Protein AF-A0A9D9QLR4-F1 (afdb_monomer_lite)

Structure (mmCIF, N/CA/C/O backbone):
data_AF-A0A9D9QLR4-F1
#
_entry.id   AF-A0A9D9QLR4-F1
#
loop_
_atom_site.group_PDB
_atom_site.id
_atom_site.type_symbol
_atom_site.label_atom_id
_atom_site.label_alt_id
_atom_site.label_comp_id
_atom_site.label_asym_id
_atom_site.label_entity_id
_atom_site.label_seq_id
_atom_site.pdbx_PDB_ins_code
_atom_site.Cartn_x
_atom_site.Cartn_y
_atom_site.Cartn_z
_atom_site.occupancy
_atom_site.B_iso_or_equiv
_atom_site.auth_seq_id
_atom_site.auth_comp_id
_atom_site.auth_asym_id
_atom_site.auth_atom_id
_atom_site.pdbx_PDB_model_num
ATOM 1 N N . MET A 1 1 ? 17.447 -6.557 -0.833 1.00 45.53 1 MET A N 1
ATOM 2 C CA . MET A 1 1 ? 16.245 -5.706 -1.005 1.00 45.53 1 MET A CA 1
ATOM 3 C C . MET A 1 1 ? 15.942 -5.639 -2.498 1.00 45.53 1 MET A C 1
ATOM 5 O O . MET A 1 1 ? 16.780 -5.144 -3.231 1.00 45.53 1 MET A O 1
ATOM 9 N N . ARG A 1 2 ? 14.856 -6.257 -2.985 1.00 52.72 2 ARG A N 1
ATOM 10 C CA . ARG A 1 2 ? 14.713 -6.613 -4.416 1.00 52.72 2 ARG A CA 1
ATOM 11 C C . ARG A 1 2 ? 13.775 -5.691 -5.213 1.00 52.72 2 ARG A C 1
ATOM 13 O O . ARG A 1 2 ? 13.171 -6.140 -6.169 1.00 52.72 2 ARG A O 1
ATOM 20 N N . ILE A 1 3 ? 13.709 -4.405 -4.857 1.00 51.84 3 ILE A N 1
ATOM 21 C CA . ILE A 1 3 ? 12.888 -3.400 -5.566 1.00 51.84 3 ILE A CA 1
ATOM 22 C C . ILE A 1 3 ? 13.295 -3.272 -7.047 1.00 51.84 3 ILE A C 1
ATOM 24 O O . ILE A 1 3 ? 12.456 -3.007 -7.897 1.00 51.84 3 ILE A O 1
ATOM 28 N N . ALA A 1 4 ? 14.562 -3.542 -7.377 1.00 48.38 4 ALA A N 1
ATOM 29 C CA . ALA A 1 4 ? 15.046 -3.562 -8.759 1.00 48.38 4 ALA A CA 1
ATOM 30 C C . ALA A 1 4 ? 14.394 -4.650 -9.637 1.00 48.38 4 ALA A C 1
ATOM 32 O O . ALA A 1 4 ? 14.339 -4.485 -10.848 1.00 48.38 4 ALA A O 1
ATOM 33 N N . ALA A 1 5 ? 13.895 -5.745 -9.049 1.00 55.72 5 ALA A N 1
ATOM 34 C CA . ALA A 1 5 ? 13.148 -6.761 -9.794 1.00 55.72 5 ALA A CA 1
ATOM 35 C C . ALA A 1 5 ? 11.708 -6.312 -10.095 1.00 55.72 5 ALA A C 1
ATOM 37 O O . ALA A 1 5 ? 11.110 -6.779 -11.057 1.00 55.72 5 ALA A O 1
ATOM 38 N N . ASP A 1 6 ? 11.173 -5.393 -9.287 1.00 55.38 6 ASP A N 1
ATOM 39 C CA . ASP A 1 6 ? 9.780 -4.956 -9.362 1.00 55.38 6 ASP A CA 1
ATOM 40 C C . ASP A 1 6 ? 9.597 -3.743 -10.308 1.00 55.38 6 ASP A C 1
ATOM 42 O O . ASP A 1 6 ? 8.469 -3.424 -10.675 1.00 55.38 6 ASP A O 1
ATOM 46 N N . PHE A 1 7 ? 10.687 -3.077 -10.729 1.00 55.59 7 PHE A N 1
ATOM 47 C CA . PHE A 1 7 ? 10.669 -1.894 -11.609 1.00 55.59 7 PHE A CA 1
ATOM 48 C C . PHE A 1 7 ? 11.841 -1.867 -12.608 1.00 55.59 7 PHE A C 1
ATOM 50 O O . PHE A 1 7 ? 12.831 -1.168 -12.375 1.00 55.59 7 PHE A O 1
ATOM 57 N N . PRO A 1 8 ? 11.752 -2.601 -13.731 1.00 51.75 8 PRO A N 1
ATOM 58 C CA . PRO A 1 8 ? 12.866 -2.711 -14.671 1.00 51.75 8 PRO A CA 1
ATOM 59 C C . PRO A 1 8 ? 13.179 -1.417 -15.456 1.00 51.75 8 PRO A C 1
ATOM 61 O O . PRO A 1 8 ? 14.349 -1.172 -15.725 1.00 51.75 8 PRO A O 1
ATOM 64 N N . HIS A 1 9 ? 12.207 -0.536 -15.748 1.00 46.38 9 HIS A N 1
ATOM 65 C CA . HIS A 1 9 ? 12.406 0.811 -16.343 1.00 46.38 9 HIS A CA 1
ATOM 66 C C . HIS A 1 9 ? 11.219 1.726 -15.946 1.00 46.38 9 HIS A C 1
ATOM 68 O O . HIS A 1 9 ? 10.106 1.198 -15.954 1.00 46.38 9 HIS A O 1
ATOM 74 N N . PRO A 1 10 ? 11.343 3.038 -15.596 1.00 51.31 10 PRO A N 1
ATOM 75 C CA . PRO A 1 10 ? 12.392 4.050 -15.829 1.00 51.31 10 PRO A CA 1
ATOM 76 C C . PRO A 1 10 ? 13.138 4.471 -14.538 1.00 51.31 10 PRO A C 1
ATOM 78 O O . PRO A 1 10 ? 12.863 3.913 -13.484 1.00 51.31 10 PRO A O 1
ATOM 81 N N . SER A 1 11 ? 14.095 5.421 -14.635 1.00 55.03 11 SER A N 1
ATOM 82 C CA . SER A 1 11 ? 15.049 5.850 -13.578 1.00 55.03 11 SER A CA 1
ATOM 83 C C . SER A 1 11 ? 14.613 5.456 -12.154 1.00 55.03 11 SER A C 1
ATOM 85 O O . SER A 1 11 ? 13.708 6.083 -11.603 1.00 55.03 11 SER A O 1
ATOM 87 N N . PRO A 1 12 ? 15.228 4.422 -11.549 1.00 62.62 12 PRO A N 1
ATOM 88 C CA . PRO A 1 12 ? 14.799 3.879 -10.262 1.00 62.62 12 PRO A CA 1
ATOM 89 C C . PRO A 1 12 ? 14.821 4.909 -9.130 1.00 62.62 12 PRO A C 1
ATOM 91 O O . PRO A 1 12 ? 14.114 4.753 -8.141 1.00 62.62 12 PRO A O 1
ATOM 94 N N . ALA A 1 13 ? 15.626 5.966 -9.249 1.00 69.69 13 ALA A N 1
ATOM 95 C CA . ALA A 1 13 ? 15.952 6.838 -8.128 1.00 69.69 13 ALA A CA 1
ATOM 96 C C . ALA A 1 13 ? 14.753 7.635 -7.565 1.00 69.69 13 ALA A C 1
ATOM 98 O O . ALA A 1 13 ? 14.540 7.559 -6.355 1.00 69.69 13 ALA A O 1
ATOM 99 N N . PRO A 1 14 ? 13.921 8.344 -8.360 1.00 78.38 14 PRO A N 1
ATOM 100 C CA . PRO A 1 14 ? 12.785 9.093 -7.812 1.00 78.38 14 PRO A CA 1
ATOM 101 C C . PRO A 1 14 ? 11.704 8.189 -7.212 1.00 78.38 14 PRO A C 1
ATOM 103 O O . PRO A 1 14 ? 11.102 8.525 -6.195 1.00 78.38 14 PRO A O 1
ATOM 106 N N . LEU A 1 15 ? 11.474 7.022 -7.816 1.00 77.44 15 LEU A N 1
ATOM 107 C CA . LEU A 1 15 ? 10.511 6.047 -7.315 1.00 77.44 15 LEU A CA 1
ATOM 108 C C . LEU A 1 15 ? 10.999 5.388 -6.020 1.00 77.44 15 LEU A C 1
ATOM 110 O O . LEU A 1 15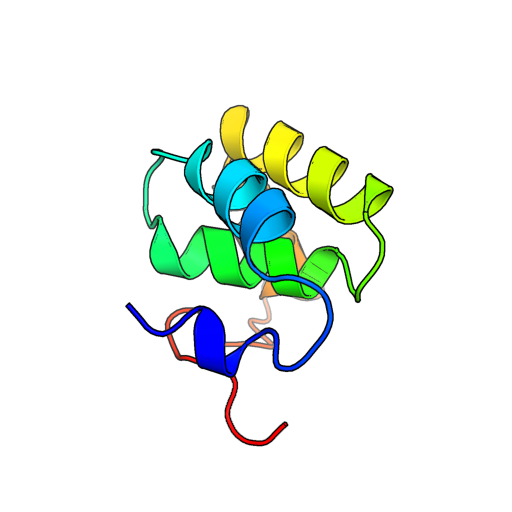 ? 10.240 5.276 -5.060 1.00 77.44 15 LEU A O 1
ATOM 114 N N . LEU A 1 16 ? 12.278 5.007 -5.968 1.00 78.75 16 LEU A N 1
ATOM 115 C CA . LEU A 1 16 ? 12.915 4.501 -4.755 1.00 78.75 16 LEU A CA 1
ATOM 116 C C . LEU A 1 16 ? 12.868 5.536 -3.634 1.00 78.75 16 LEU A C 1
ATOM 118 O O . LEU A 1 16 ? 12.575 5.168 -2.502 1.00 78.75 16 LEU A O 1
ATOM 122 N N . ALA A 1 17 ? 13.099 6.814 -3.942 1.00 84.75 17 ALA A N 1
ATOM 123 C CA . ALA A 1 17 ? 13.009 7.892 -2.965 1.00 84.75 17 ALA A CA 1
ATOM 124 C C . ALA A 1 17 ? 11.585 8.060 -2.413 1.00 84.75 17 ALA A C 1
ATOM 126 O O . ALA A 1 17 ? 11.429 8.292 -1.220 1.00 84.75 17 ALA A O 1
ATOM 127 N N . LEU A 1 18 ? 10.547 7.905 -3.244 1.00 85.31 18 LEU A N 1
ATOM 128 C CA . LEU A 1 18 ? 9.146 7.931 -2.802 1.00 85.31 18 LEU A CA 1
ATOM 129 C C . LEU A 1 18 ? 8.808 6.731 -1.909 1.00 85.31 18 LEU A C 1
ATOM 131 O O . LEU A 1 18 ? 8.281 6.905 -0.813 1.00 85.31 18 LEU A O 1
ATOM 135 N N . LEU A 1 19 ? 9.159 5.520 -2.345 1.00 87.00 19 LEU A N 1
ATOM 136 C CA . LEU A 1 19 ? 8.935 4.291 -1.579 1.00 87.00 19 LEU A CA 1
ATOM 137 C C . LEU A 1 19 ? 9.745 4.269 -0.272 1.00 87.00 19 LEU A C 1
ATOM 139 O O . LEU A 1 19 ? 9.301 3.708 0.727 1.00 87.00 19 LEU A O 1
ATOM 143 N N . ALA A 1 20 ? 10.920 4.904 -0.246 1.00 88.62 20 ALA A N 1
ATOM 144 C CA . ALA A 1 20 ? 11.739 5.017 0.955 1.00 88.62 20 ALA A CA 1
ATOM 145 C C . ALA A 1 20 ? 11.037 5.784 2.082 1.00 88.62 20 ALA A C 1
ATOM 147 O O . ALA A 1 20 ? 11.327 5.509 3.239 1.00 88.62 20 ALA A O 1
ATOM 148 N N . GLN A 1 21 ? 10.074 6.658 1.768 1.00 88.94 21 GLN A N 1
ATOM 149 C CA . GLN A 1 21 ? 9.358 7.450 2.771 1.00 88.94 21 GLN A CA 1
ATOM 150 C C . GLN A 1 21 ? 8.323 6.660 3.584 1.00 88.94 21 GLN A C 1
ATOM 152 O O . GLN A 1 21 ? 7.627 7.248 4.418 1.00 88.94 21 GLN A O 1
ATOM 157 N N . TYR A 1 22 ? 8.139 5.371 3.295 1.00 92.12 22 TYR A N 1
ATOM 158 C CA . TYR A 1 22 ? 7.323 4.491 4.114 1.00 92.12 22 TYR A CA 1
ATOM 159 C C . TYR A 1 22 ? 8.219 3.682 5.059 1.00 92.12 22 TYR A C 1
ATOM 161 O O . TYR A 1 22 ? 8.967 2.796 4.634 1.00 92.12 22 TYR A O 1
ATOM 169 N N . GLU A 1 23 ? 8.119 3.986 6.351 1.00 93.38 23 GLU A N 1
ATOM 170 C CA . GLU A 1 23 ? 8.865 3.337 7.443 1.00 93.38 23 GLU A CA 1
ATOM 171 C C . GLU A 1 23 ? 7.937 2.582 8.413 1.00 93.38 23 GLU A C 1
ATOM 173 O O . GLU A 1 23 ? 8.333 2.219 9.516 1.00 93.38 23 GLU A O 1
ATOM 178 N N . GLY A 1 24 ? 6.687 2.342 8.003 1.00 93.06 24 GLY A N 1
ATOM 179 C CA . GLY A 1 24 ? 5.675 1.688 8.830 1.00 93.06 24 GLY A CA 1
ATOM 180 C C . GLY A 1 24 ? 5.813 0.159 8.935 1.00 93.06 24 GLY A C 1
ATOM 181 O O . GLY A 1 24 ? 6.740 -0.442 8.374 1.00 93.06 24 GLY A O 1
ATOM 182 N N . PRO A 1 25 ? 4.877 -0.490 9.655 1.00 95.75 25 PRO A N 1
ATOM 183 C CA . PRO A 1 25 ? 4.846 -1.939 9.839 1.00 95.75 25 PRO A CA 1
ATOM 184 C C . PRO A 1 25 ? 4.795 -2.710 8.520 1.00 95.75 25 PRO A C 1
ATOM 186 O O . PRO A 1 25 ? 4.367 -2.200 7.489 1.00 95.75 25 PRO A O 1
ATOM 189 N N . GLU A 1 26 ? 5.241 -3.969 8.554 1.00 95.25 26 GLU A N 1
ATOM 190 C CA . GLU A 1 26 ? 5.207 -4.872 7.394 1.00 95.25 26 GLU A CA 1
ATOM 191 C C . GLU A 1 26 ? 5.801 -4.256 6.113 1.00 95.25 26 GLU A C 1
ATOM 193 O O . GLU A 1 26 ? 5.381 -4.573 4.998 1.00 95.25 26 GLU A O 1
ATOM 198 N N . ARG A 1 27 ? 6.809 -3.384 6.274 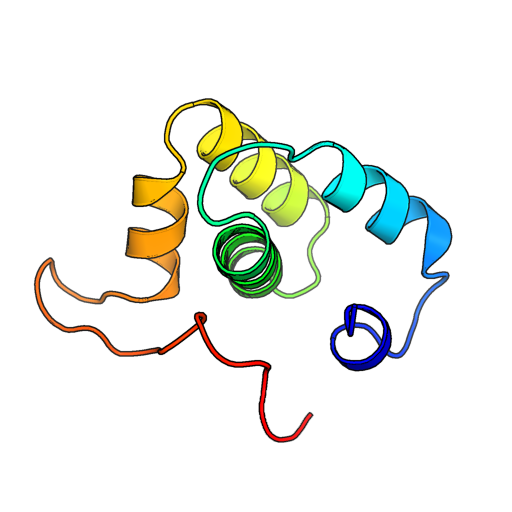1.00 93.19 27 ARG A N 1
ATOM 199 C CA . ARG A 1 27 ? 7.336 -2.485 5.241 1.00 93.19 27 ARG A CA 1
ATOM 200 C C . ARG A 1 27 ? 7.424 -3.107 3.853 1.00 93.19 27 ARG A C 1
ATOM 202 O O . ARG A 1 27 ? 6.904 -2.552 2.898 1.00 93.19 27 ARG A O 1
ATOM 209 N N . LEU A 1 28 ? 8.054 -4.273 3.720 1.00 92.56 28 LEU A N 1
ATOM 210 C CA . LEU A 1 28 ? 8.219 -4.921 2.414 1.00 92.56 28 LEU A CA 1
ATOM 211 C C . LEU A 1 28 ? 6.891 -5.370 1.781 1.00 92.56 28 LEU A C 1
ATOM 213 O O . LEU A 1 28 ? 6.724 -5.221 0.572 1.00 92.56 28 LEU A O 1
ATOM 217 N N . ARG A 1 29 ? 5.956 -5.902 2.575 1.00 95.25 29 ARG A N 1
ATOM 218 C CA . ARG A 1 29 ? 4.620 -6.299 2.109 1.00 95.25 29 ARG A CA 1
ATOM 219 C C . ARG A 1 29 ? 3.823 -5.067 1.698 1.00 95.25 29 ARG A C 1
ATOM 221 O O . ARG A 1 29 ? 3.266 -5.046 0.605 1.00 95.25 29 ARG A O 1
ATOM 228 N N . VAL A 1 30 ? 3.831 -4.023 2.526 1.00 96.56 30 VAL A N 1
ATOM 229 C CA . VAL A 1 30 ? 3.105 -2.776 2.251 1.00 96.56 30 VAL A CA 1
ATOM 230 C C . VAL A 1 30 ? 3.650 -2.085 1.007 1.00 96.56 30 VAL A C 1
ATOM 232 O O . VAL A 1 30 ? 2.870 -1.708 0.140 1.00 96.56 30 VAL A O 1
ATOM 235 N N . LEU A 1 31 ? 4.975 -1.997 0.847 1.00 94.81 31 LEU A N 1
ATOM 236 C CA . LEU A 1 31 ? 5.574 -1.448 -0.370 1.00 94.81 31 LEU A CA 1
ATOM 237 C C . LEU A 1 31 ? 5.105 -2.209 -1.615 1.00 94.81 31 LEU A C 1
ATOM 239 O O . LEU A 1 31 ? 4.720 -1.581 -2.593 1.00 94.81 31 LEU A O 1
ATOM 243 N N . ARG A 1 32 ? 5.035 -3.544 -1.581 1.00 94.44 32 ARG A N 1
ATOM 244 C CA . ARG A 1 32 ? 4.475 -4.323 -2.701 1.00 94.44 32 ARG A CA 1
ATOM 245 C C . ARG A 1 32 ? 2.991 -4.053 -2.933 1.00 94.44 32 ARG A C 1
ATOM 247 O O . ARG A 1 32 ? 2.574 -4.009 -4.086 1.00 94.44 32 ARG A O 1
ATOM 254 N N . CYS A 1 33 ? 2.208 -3.838 -1.877 1.00 95.94 33 CYS A N 1
ATOM 255 C CA . CYS A 1 33 ? 0.802 -3.443 -1.996 1.00 95.94 33 CYS A CA 1
ATOM 256 C C . CYS A 1 33 ? 0.664 -2.075 -2.679 1.00 95.94 33 CYS A C 1
ATOM 258 O O . CYS A 1 33 ? -0.097 -1.949 -3.633 1.00 95.94 33 CYS A O 1
ATOM 260 N N . ILE A 1 34 ? 1.465 -1.086 -2.271 1.00 95.38 34 ILE A N 1
ATOM 261 C CA . ILE A 1 34 ? 1.520 0.250 -2.889 1.00 95.38 34 ILE A CA 1
ATOM 262 C C . ILE A 1 34 ? 1.866 0.135 -4.379 1.00 95.38 34 ILE A C 1
ATOM 264 O O . ILE A 1 34 ? 1.171 0.693 -5.226 1.00 95.38 34 ILE A O 1
ATOM 268 N N . ILE A 1 35 ? 2.901 -0.641 -4.712 1.00 92.75 35 ILE A N 1
ATOM 269 C CA . ILE A 1 35 ? 3.328 -0.887 -6.097 1.00 92.75 35 ILE A CA 1
ATOM 270 C C . ILE A 1 35 ? 2.198 -1.531 -6.912 1.00 92.75 35 ILE A C 1
ATOM 272 O O . ILE A 1 35 ? 1.903 -1.097 -8.028 1.00 92.75 35 ILE A O 1
ATOM 276 N N . HIS A 1 36 ? 1.538 -2.540 -6.341 1.00 93.44 36 HIS A N 1
ATOM 277 C CA . HIS A 1 36 ? 0.439 -3.250 -6.985 1.00 93.44 36 HIS A CA 1
ATOM 278 C C . HIS A 1 36 ? -0.758 -2.331 -7.272 1.00 93.44 36 HIS A C 1
ATOM 280 O O . HIS A 1 36 ? -1.293 -2.345 -8.382 1.00 93.44 36 HIS A O 1
ATOM 286 N N .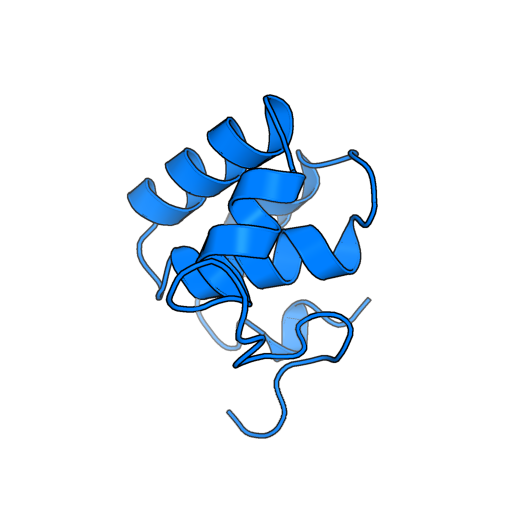 LEU A 1 37 ? -1.162 -1.514 -6.297 1.00 94.25 37 LEU A N 1
ATOM 287 C CA . LEU A 1 37 ? -2.283 -0.578 -6.423 1.00 94.25 37 LEU A CA 1
ATOM 288 C C . LEU A 1 37 ? -1.980 0.561 -7.403 1.00 94.25 37 LEU A C 1
ATOM 290 O O . LEU A 1 37 ? -2.866 0.994 -8.144 1.00 94.25 37 LEU A O 1
ATOM 294 N N . ALA A 1 38 ? -0.721 1.004 -7.458 1.00 92.88 38 ALA A N 1
ATOM 295 C CA . ALA A 1 38 ? -0.289 2.072 -8.347 1.00 92.88 38 ALA A CA 1
ATOM 296 C C . ALA A 1 38 ? -0.454 1.719 -9.832 1.00 92.88 38 ALA A C 1
ATOM 298 O O . ALA A 1 38 ? -0.784 2.595 -10.628 1.00 92.88 38 ALA A O 1
ATOM 299 N N . LYS A 1 39 ? -0.248 0.451 -10.227 1.00 88.56 39 LYS A N 1
ATOM 300 C CA . LYS A 1 39 ? -0.328 -0.011 -11.632 1.00 88.56 39 LYS A CA 1
ATOM 301 C C . LYS A 1 39 ? 0.451 0.894 -12.609 1.00 88.56 39 LYS A C 1
ATOM 303 O O . LYS A 1 39 ? -0.045 1.239 -13.677 1.00 88.56 39 LYS A O 1
ATOM 308 N N . GLY A 1 40 ? 1.646 1.336 -12.205 1.00 84.31 40 GLY A N 1
ATOM 309 C CA . GLY A 1 40 ? 2.499 2.243 -12.987 1.00 84.31 40 GLY A CA 1
ATOM 310 C C . GLY A 1 40 ? 2.059 3.716 -13.009 1.00 84.31 40 GLY A C 1
ATOM 311 O O . GLY A 1 40 ? 2.727 4.535 -13.633 1.00 84.31 40 GLY A O 1
ATOM 312 N N . ASN A 1 41 ? 0.975 4.086 -12.322 1.00 87.62 41 ASN A N 1
ATOM 313 C CA . ASN A 1 41 ? 0.502 5.463 -12.213 1.00 87.62 41 ASN A CA 1
ATOM 314 C C . ASN A 1 41 ? 1.053 6.139 -10.941 1.00 87.62 41 ASN A C 1
ATOM 316 O O . ASN A 1 41 ? 0.911 5.627 -9.829 1.00 87.62 41 ASN A O 1
ATOM 320 N N . ARG A 1 42 ? 1.675 7.312 -11.113 1.00 87.94 42 ARG A N 1
ATOM 321 C CA . ARG A 1 42 ? 2.321 8.065 -10.028 1.00 87.94 42 ARG A CA 1
ATOM 322 C C . ARG A 1 42 ? 1.338 8.633 -9.004 1.00 87.94 42 ARG A C 1
ATOM 324 O O . ARG A 1 42 ? 1.668 8.648 -7.826 1.00 87.94 42 ARG A O 1
ATOM 331 N N . GLU A 1 43 ? 0.174 9.109 -9.424 1.00 91.75 43 GLU A N 1
ATOM 332 C CA . GLU A 1 43 ? -0.832 9.664 -8.507 1.00 91.75 43 GLU A CA 1
ATOM 333 C C . GLU A 1 43 ? -1.365 8.560 -7.598 1.00 91.75 43 GLU A C 1
ATOM 335 O O . GLU A 1 43 ? -1.295 8.677 -6.381 1.00 91.75 43 GLU A O 1
ATOM 340 N N . ARG A 1 44 ? -1.712 7.406 -8.177 1.00 93.69 44 ARG A N 1
ATOM 341 C CA . ARG A 1 44 ? -2.131 6.224 -7.411 1.00 93.69 44 ARG A CA 1
ATOM 342 C C . ARG A 1 44 ? -1.058 5.717 -6.451 1.00 93.69 44 ARG A C 1
ATOM 344 O O . ARG A 1 44 ? -1.384 5.207 -5.383 1.00 93.69 44 ARG A O 1
ATOM 351 N N . LEU A 1 45 ? 0.218 5.840 -6.822 1.00 93.12 45 LEU A N 1
ATOM 352 C CA . LEU A 1 45 ? 1.332 5.533 -5.925 1.00 93.12 45 LEU A CA 1
ATOM 353 C C . LEU A 1 45 ? 1.328 6.461 -4.702 1.00 93.12 45 LEU A C 1
ATOM 355 O O . LEU A 1 45 ? 1.495 5.986 -3.581 1.00 93.12 45 LEU A O 1
ATOM 359 N N . LEU A 1 46 ? 1.153 7.768 -4.919 1.00 94.44 46 LEU A N 1
ATOM 360 C CA . LEU A 1 46 ? 1.109 8.764 -3.848 1.00 94.44 46 LEU A CA 1
ATOM 361 C C . LEU A 1 46 ? -0.113 8.561 -2.948 1.00 94.44 46 LEU A C 1
ATOM 363 O O . LEU A 1 46 ? 0.043 8.585 -1.729 1.00 94.44 46 LEU A O 1
ATOM 367 N N . ASP A 1 47 ? -1.278 8.279 -3.531 1.00 96.62 47 ASP A N 1
ATOM 368 C CA . ASP A 1 47 ? -2.509 7.989 -2.792 1.00 96.62 47 ASP A CA 1
ATOM 369 C C . ASP A 1 47 ? -2.340 6.749 -1.911 1.00 96.62 47 ASP A C 1
ATOM 371 O O . ASP A 1 47 ? -2.580 6.798 -0.706 1.00 96.62 47 ASP A O 1
ATOM 375 N N . ALA A 1 48 ? -1.832 5.650 -2.477 1.00 96.81 48 ALA A N 1
ATOM 376 C CA . ALA A 1 48 ? -1.580 4.427 -1.721 1.00 96.81 48 ALA A CA 1
ATOM 377 C C . ALA A 1 48 ? -0.532 4.634 -0.611 1.00 96.81 48 ALA A C 1
ATOM 379 O O . ALA A 1 48 ? -0.654 4.054 0.469 1.00 96.81 48 ALA A O 1
ATOM 380 N N . LEU A 1 49 ? 0.483 5.473 -0.842 1.00 96.06 49 LEU A N 1
ATOM 381 C CA . LEU A 1 49 ? 1.482 5.822 0.170 1.00 96.06 49 LEU A CA 1
ATOM 382 C C . LEU A 1 49 ? 0.883 6.676 1.299 1.00 96.06 49 LEU A C 1
ATOM 384 O O . LEU A 1 49 ? 1.212 6.460 2.466 1.00 96.06 49 LEU A O 1
ATOM 388 N N . ALA A 1 50 ? -0.005 7.617 0.972 1.00 96.56 50 ALA A N 1
ATOM 389 C CA . ALA A 1 50 ? -0.742 8.406 1.954 1.00 96.56 50 ALA A CA 1
ATOM 390 C C . ALA A 1 50 ? -1.663 7.514 2.799 1.00 96.56 50 ALA A C 1
ATOM 392 O O . ALA A 1 50 ? -1.583 7.559 4.026 1.00 96.56 50 ALA A O 1
ATOM 393 N N . SER A 1 51 ? -2.440 6.629 2.168 1.00 97.69 51 SER A N 1
ATOM 394 C CA . SER A 1 51 ? -3.272 5.650 2.878 1.00 97.69 51 SER A CA 1
ATOM 395 C C . SER A 1 51 ? -2.441 4.746 3.782 1.00 97.69 51 SER A C 1
ATOM 397 O O . SER A 1 51 ? -2.811 4.543 4.931 1.00 97.69 51 SER A O 1
ATOM 399 N N . ALA A 1 52 ? -1.276 4.274 3.322 1.00 97.12 52 ALA A N 1
ATOM 400 C CA . ALA A 1 52 ? -0.411 3.408 4.122 1.00 97.12 52 ALA A CA 1
ATOM 401 C C . ALA A 1 52 ? 0.103 4.083 5.403 1.00 97.12 52 ALA A C 1
ATOM 403 O O . ALA A 1 52 ? 0.335 3.405 6.405 1.00 97.12 52 ALA A O 1
ATOM 404 N N . ARG A 1 53 ? 0.312 5.407 5.369 1.00 96.12 53 ARG A N 1
ATOM 405 C CA . ARG A 1 53 ? 0.717 6.200 6.541 1.00 96.12 53 ARG A CA 1
ATOM 406 C C . ARG A 1 53 ? -0.417 6.375 7.548 1.00 96.12 53 ARG A C 1
ATOM 408 O O . ARG A 1 53 ? -0.134 6.485 8.735 1.00 96.12 53 ARG A O 1
ATOM 415 N N . THR A 1 54 ? -1.661 6.413 7.080 1.00 97.06 54 THR A N 1
ATOM 416 C CA . THR A 1 54 ? -2.851 6.498 7.934 1.00 97.06 54 THR A CA 1
ATOM 417 C C . THR A 1 54 ? -3.215 5.133 8.513 1.00 97.06 54 THR A C 1
ATOM 419 O O . THR A 1 54 ? -3.273 4.987 9.730 1.00 97.06 54 THR A O 1
ATOM 422 N N . ASP A 1 55 ? -3.412 4.128 7.657 1.00 97.38 55 ASP A N 1
ATOM 423 C CA . ASP A 1 55 ? -3.615 2.733 8.044 1.00 97.38 55 ASP A CA 1
ATOM 424 C C . ASP A 1 55 ? -3.069 1.790 6.961 1.00 97.38 55 ASP A C 1
ATOM 426 O O . ASP A 1 55 ? -3.614 1.632 5.868 1.00 97.38 55 ASP A O 1
ATOM 430 N N . TYR A 1 56 ? -1.965 1.116 7.271 1.00 97.56 56 TYR A N 1
ATOM 431 C CA . TYR A 1 56 ? -1.326 0.187 6.341 1.00 97.56 56 TYR A CA 1
ATOM 432 C C . TYR A 1 56 ? -2.163 -1.066 6.056 1.00 97.56 56 TYR A C 1
ATOM 434 O O . TYR A 1 56 ? -1.958 -1.722 5.030 1.00 97.56 56 TYR A O 1
ATOM 442 N N . ARG A 1 57 ? -3.108 -1.407 6.941 1.00 97.12 57 ARG A N 1
ATOM 443 C CA . ARG A 1 57 ? -3.962 -2.591 6.792 1.00 97.12 57 ARG A CA 1
ATOM 444 C C . ARG A 1 57 ? -4.974 -2.404 5.673 1.00 97.12 57 ARG A C 1
ATOM 446 O O . ARG A 1 57 ? -5.273 -3.380 4.993 1.00 97.12 57 ARG A O 1
ATOM 453 N N . ASP A 1 58 ? -5.414 -1.173 5.424 1.00 96.94 58 ASP A N 1
ATOM 454 C CA . ASP A 1 58 ? -6.291 -0.849 4.296 1.00 96.94 58 ASP A CA 1
ATOM 455 C C . ASP A 1 58 ? -5.584 -1.106 2.967 1.00 96.94 58 ASP A C 1
ATOM 457 O O . ASP A 1 58 ? -6.125 -1.750 2.072 1.00 96.94 58 ASP A O 1
ATOM 461 N N . VAL A 1 59 ? -4.320 -0.699 2.868 1.00 97.50 59 VAL A N 1
ATOM 462 C CA . VAL A 1 59 ? -3.504 -0.909 1.667 1.00 97.50 59 VAL A CA 1
ATOM 463 C C . VAL A 1 59 ? -3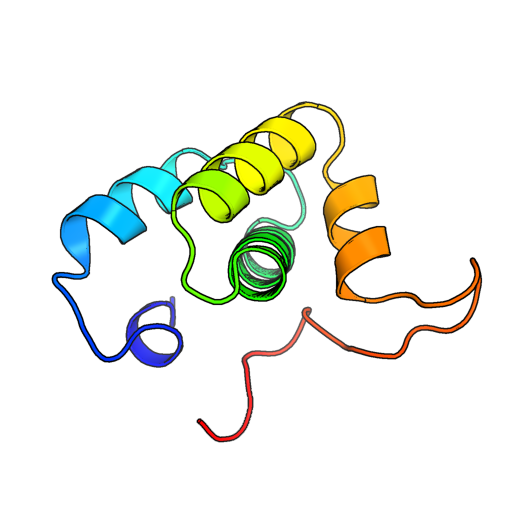.259 -2.399 1.416 1.00 97.50 59 VAL A C 1
ATOM 465 O O . VAL A 1 59 ? -3.313 -2.851 0.271 1.00 97.50 59 VAL A O 1
ATOM 468 N N . ILE A 1 60 ? -3.044 -3.181 2.477 1.00 97.12 60 ILE A N 1
ATOM 469 C CA . ILE A 1 60 ? -2.981 -4.647 2.394 1.00 97.12 60 ILE A CA 1
ATOM 470 C C . ILE A 1 60 ? -4.326 -5.216 1.938 1.00 97.12 60 ILE A C 1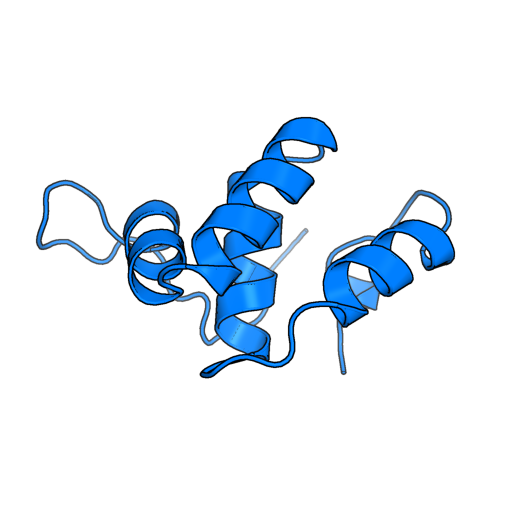
ATOM 472 O O . ILE A 1 60 ? -4.364 -6.044 1.029 1.00 97.12 60 ILE A O 1
ATOM 476 N N . TYR A 1 61 ? -5.421 -4.778 2.554 1.00 96.38 61 TYR A N 1
ATOM 477 C CA . TYR A 1 61 ? -6.762 -5.258 2.258 1.00 96.38 61 TYR A CA 1
ATOM 478 C C . TYR A 1 61 ? -7.125 -5.012 0.788 1.00 96.38 61 TYR A C 1
ATOM 480 O O . TYR A 1 61 ? -7.458 -5.958 0.079 1.00 96.38 61 TYR A O 1
ATOM 488 N N . TRP A 1 62 ? -6.948 -3.788 0.288 1.00 96.50 62 TRP A N 1
ATOM 489 C CA . TRP A 1 62 ? -7.229 -3.435 -1.107 1.00 96.50 62 TRP A CA 1
ATOM 490 C C . TRP A 1 62 ? -6.354 -4.185 -2.117 1.00 96.50 62 TRP A C 1
ATOM 492 O O . TRP A 1 62 ? -6.780 -4.412 -3.248 1.00 96.50 62 TRP A O 1
ATOM 502 N N . ALA A 1 63 ? -5.125 -4.550 -1.743 1.00 96.19 63 ALA A N 1
ATOM 503 C CA . ALA A 1 63 ? -4.192 -5.215 -2.650 1.00 96.19 63 ALA A CA 1
ATOM 504 C C . ALA A 1 63 ? -4.303 -6.751 -2.639 1.00 96.19 63 ALA A C 1
ATOM 506 O O . ALA A 1 63 ? -4.028 -7.402 -3.657 1.00 96.19 63 ALA A O 1
ATOM 507 N N . GLU A 1 64 ? -4.660 -7.340 -1.496 1.00 96.44 64 GLU A N 1
ATOM 508 C CA . GLU A 1 64 ? -4.644 -8.789 -1.286 1.00 96.44 64 GLU A CA 1
ATOM 509 C C . GLU A 1 64 ? -6.027 -9.439 -1.200 1.00 96.44 64 GLU A C 1
ATOM 511 O O . GLU A 1 64 ? -6.109 -10.651 -1.415 1.00 96.44 64 GLU A O 1
ATOM 516 N N . TYR A 1 65 ? -7.094 -8.690 -0.910 1.00 95.38 65 TYR A N 1
ATOM 517 C CA . TYR A 1 65 ? -8.414 -9.247 -0.616 1.00 95.38 65 TYR A CA 1
ATOM 518 C C . TYR A 1 65 ? -9.493 -8.777 -1.594 1.00 95.38 65 TYR A C 1
ATOM 520 O O . TYR A 1 65 ? -9.506 -7.642 -2.059 1.00 95.38 65 TYR A O 1
ATOM 528 N N . GLU A 1 66 ? -10.441 -9.672 -1.861 1.00 90.75 66 GLU A N 1
ATOM 529 C CA . GLU A 1 66 ? -11.676 -9.402 -2.592 1.00 90.75 66 GLU A CA 1
ATOM 530 C C . GLU A 1 66 ? -12.878 -9.777 -1.711 1.00 90.75 66 GLU A C 1
ATOM 532 O O . GLU A 1 66 ? -12.874 -10.807 -1.028 1.00 90.75 66 GLU A O 1
ATOM 537 N N . GLY A 1 67 ? -13.909 -8.926 -1.696 1.00 82.00 67 GLY A N 1
ATOM 538 C CA . GLY A 1 67 ? -15.172 -9.215 -1.007 1.00 82.00 67 GLY A CA 1
ATOM 539 C C . GLY A 1 67 ? -15.054 -9.445 0.508 1.00 82.00 67 GLY A C 1
ATOM 540 O O . GLY A 1 67 ? -15.772 -10.277 1.056 1.00 82.00 67 GLY A O 1
ATOM 541 N N . GLY A 1 68 ? -14.131 -8.769 1.201 1.00 79.19 68 GLY A N 1
ATOM 542 C CA . GLY A 1 68 ? -14.067 -8.779 2.672 1.00 79.19 68 GLY A CA 1
ATOM 543 C C . GLY A 1 68 ? -13.390 -9.985 3.317 1.00 79.19 68 GLY A C 1
ATOM 544 O O . GLY A 1 68 ? -12.998 -9.902 4.475 1.00 79.19 68 GLY A O 1
ATOM 545 N N . SER A 1 69 ? -13.234 -11.101 2.604 1.00 83.44 69 SER A N 1
ATOM 546 C CA . SER A 1 69 ? -12.815 -12.366 3.231 1.00 83.44 69 SER A CA 1
ATOM 547 C C . SER A 1 69 ? -11.873 -13.209 2.381 1.00 83.44 69 SER A C 1
ATOM 549 O O . SER A 1 69 ? -11.057 -13.958 2.923 1.00 83.44 69 SER A O 1
ATOM 551 N N . ARG A 1 70 ? -11.922 -13.083 1.051 1.00 92.38 70 ARG A N 1
ATOM 552 C CA . ARG A 1 70 ? -11.124 -13.926 0.165 1.00 92.38 70 ARG A CA 1
ATOM 553 C C . ARG A 1 70 ? -9.790 -13.261 -0.144 1.00 92.38 70 ARG A C 1
ATOM 555 O O . ARG A 1 70 ? -9.734 -12.307 -0.914 1.00 92.38 70 ARG A O 1
ATOM 562 N N . ARG A 1 71 ? -8.701 -13.808 0.401 1.00 92.94 71 ARG A N 1
ATOM 563 C CA . ARG A 1 71 ? -7.343 -13.433 -0.011 1.00 92.94 71 ARG A CA 1
ATOM 564 C C . ARG A 1 71 ? -7.063 -13.995 -1.407 1.00 92.94 71 ARG A C 1
ATOM 566 O O . ARG A 1 71 ? -7.012 -15.209 -1.587 1.00 92.94 71 ARG A O 1
ATOM 573 N N . ILE A 1 72 ? -6.893 -13.117 -2.388 1.00 94.00 72 ILE A N 1
ATOM 574 C CA . ILE A 1 72 ? -6.648 -13.459 -3.798 1.00 94.00 72 ILE A CA 1
ATOM 575 C C . ILE A 1 72 ? -5.181 -13.276 -4.208 1.00 94.00 72 ILE A C 1
ATOM 577 O O . ILE A 1 72 ? -4.792 -13.689 -5.301 1.00 94.00 72 ILE A O 1
ATOM 581 N N . ARG A 1 73 ? -4.355 -12.662 -3.350 1.00 91.88 73 ARG A N 1
ATOM 582 C CA . ARG A 1 73 ? -2.931 -12.426 -3.614 1.00 91.88 73 ARG A CA 1
ATOM 583 C C . ARG A 1 73 ? -2.096 -12.489 -2.341 1.00 91.88 73 ARG A C 1
ATOM 585 O O . ARG A 1 73 ? -2.529 -12.039 -1.287 1.00 91.88 73 ARG A O 1
ATOM 592 N N . ASP A 1 74 ? -0.879 -13.017 -2.459 1.00 92.50 74 ASP A N 1
ATOM 593 C CA . ASP A 1 74 ? 0.100 -13.056 -1.372 1.00 92.50 74 ASP A CA 1
ATOM 594 C C . ASP A 1 74 ? 1.275 -12.108 -1.650 1.00 92.50 74 ASP A C 1
ATOM 596 O O . ASP A 1 74 ? 2.254 -12.493 -2.290 1.00 92.50 74 ASP A O 1
ATOM 600 N N . LEU A 1 75 ? 1.195 -10.864 -1.161 1.00 92.25 75 LEU A N 1
ATOM 601 C CA . LEU A 1 75 ? 2.252 -9.856 -1.322 1.00 92.25 75 LEU A CA 1
ATOM 602 C C . LEU A 1 75 ? 3.303 -9.913 -0.204 1.00 92.25 75 LEU A C 1
ATOM 604 O O . LEU A 1 75 ? 4.240 -9.108 -0.170 1.00 92.25 75 LEU A O 1
ATOM 608 N N . THR A 1 76 ? 3.241 -10.926 0.667 1.00 91.31 76 THR A N 1
ATOM 609 C CA . THR A 1 76 ? 4.395 -11.291 1.507 1.00 91.31 76 THR A CA 1
ATOM 610 C C . THR A 1 76 ? 5.534 -11.866 0.661 1.00 91.31 76 THR A C 1
ATOM 612 O O . THR A 1 76 ? 6.704 -11.805 1.057 1.00 91.31 76 THR A O 1
ATOM 615 N N . ARG A 1 77 ? 5.225 -12.322 -0.559 1.00 86.88 77 ARG A N 1
ATOM 616 C CA . ARG A 1 77 ? 6.180 -12.838 -1.540 1.00 86.88 77 ARG A CA 1
ATOM 617 C C . ARG A 1 77 ? 6.476 -11.798 -2.631 1.00 86.88 77 ARG A C 1
ATOM 619 O O . ARG A 1 77 ? 5.649 -10.925 -2.885 1.00 86.88 77 ARG A O 1
ATOM 626 N N . PRO A 1 78 ? 7.670 -11.839 -3.251 1.00 80.31 78 PRO A N 1
ATOM 627 C CA . PRO A 1 78 ? 7.962 -11.042 -4.443 1.00 80.31 78 PRO A CA 1
ATOM 628 C C . PRO A 1 78 ? 7.013 -11.380 -5.600 1.00 80.31 78 PRO A C 1
ATOM 630 O O . PRO A 1 78 ? 6.465 -12.483 -5.642 1.00 80.31 78 PRO A O 1
ATOM 633 N N . PHE A 1 79 ? 6.878 -10.469 -6.566 1.00 74.25 79 PHE A N 1
ATOM 634 C CA . PHE A 1 79 ? 6.199 -10.781 -7.822 1.00 74.25 79 PHE A CA 1
ATOM 635 C C . PHE A 1 79 ? 6.967 -11.895 -8.552 1.00 74.25 79 PHE A C 1
ATOM 637 O O . PHE A 1 79 ? 8.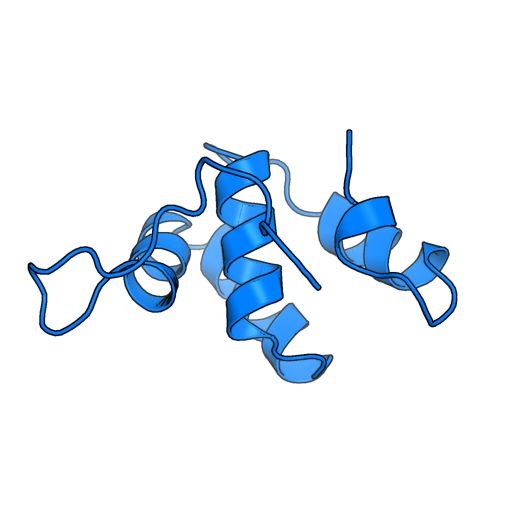192 -11.844 -8.667 1.00 74.25 79 PHE A O 1
ATOM 644 N N . VAL A 1 80 ? 6.258 -12.938 -8.985 1.00 69.50 80 VAL A N 1
ATOM 645 C CA . VAL A 1 80 ? 6.845 -14.082 -9.695 1.00 69.50 80 VAL A CA 1
ATOM 646 C C . VAL A 1 80 ? 6.487 -13.934 -11.168 1.00 69.50 80 VAL A C 1
ATOM 648 O O . VAL A 1 80 ? 5.305 -13.971 -11.492 1.00 69.50 80 VAL A O 1
ATOM 651 N N . GLY A 1 81 ? 7.488 -13.750 -12.032 1.00 56.50 81 GLY A N 1
ATOM 652 C CA . GLY A 1 81 ? 7.288 -13.565 -13.472 1.00 56.50 81 GLY A CA 1
ATOM 653 C C . GLY A 1 81 ? 6.674 -12.207 -13.824 1.00 56.50 81 GLY A C 1
ATOM 654 O O . GLY A 1 81 ? 5.456 -12.076 -13.918 1.00 56.50 81 GLY A O 1
ATOM 655 N N . MET A 1 82 ? 7.536 -11.213 -14.034 1.00 44.28 82 MET A N 1
ATOM 656 C CA . MET A 1 82 ? 7.278 -10.114 -14.967 1.00 44.28 82 MET A CA 1
ATOM 657 C C . MET A 1 82 ? 8.159 -10.339 -16.189 1.00 44.28 82 MET A C 1
ATOM 659 O O . MET A 1 82 ? 9.313 -10.780 -15.972 1.00 44.28 82 MET A O 1
#

Sequence (82 aa):
MRIAADFPHPSPAPLLALLAQYEGPERLRVLRCIIHLAKGNRERLLDALASARTDYRDVIYWAEYEGGSRRIRDLTRPFVGM

pLDDT: mean 84.47, std 15.96, range [44.28, 97.69]

Foldseek 3Di:
DPVCVLAVDDDVPVVVVLLVPDPDPPSQLLSLLLSQQCVVPPVSSVVSSVVCVVPSVVSNCVRQHDPVDDGPDDSNDDDDDD

Radius of gyration: 12.14 Å; chains: 1; bounding box: 31×24×26 Å

Secondary structure (DSSP, 8-state):
--HHHH--SS-HHHHHHHHHT--STTHHHHHHHHHHHHTT-HHHHHHHHHHHHH-HHHHHHHHHEETTTEE---TTSPP---